Protein AF-A0A7Y3A7P2-F1 (afdb_monomer)

Structure (mmCIF, N/CA/C/O backbone):
data_AF-A0A7Y3A7P2-F1
#
_entry.id   AF-A0A7Y3A7P2-F1
#
loop_
_atom_site.group_PDB
_atom_site.id
_atom_site.type_symbol
_atom_site.label_atom_id
_atom_site.label_alt_id
_atom_site.label_comp_id
_atom_site.label_asym_id
_atom_site.label_entity_id
_atom_site.label_seq_id
_atom_site.pdbx_PDB_ins_code
_atom_site.Cartn_x
_atom_site.Cartn_y
_atom_site.Cartn_z
_atom_site.occupancy
_atom_site.B_iso_or_equiv
_atom_site.auth_seq_id
_atom_site.auth_comp_id
_atom_site.auth_asym_id
_atom_site.auth_atom_id
_atom_site.pdbx_PDB_model_num
ATOM 1 N N . MET A 1 1 ? -19.701 18.681 65.929 1.00 61.34 1 MET A N 1
ATOM 2 C CA . MET A 1 1 ? -20.299 18.443 64.597 1.00 61.34 1 MET A CA 1
ATOM 3 C C . MET A 1 1 ? -19.241 18.488 63.493 1.00 61.34 1 MET A C 1
ATOM 5 O O . MET A 1 1 ? -19.021 17.461 62.879 1.00 61.34 1 MET A O 1
ATOM 9 N N . LEU A 1 2 ? -18.496 19.590 63.321 1.00 64.88 2 LEU A N 1
ATOM 10 C CA . LEU A 1 2 ? -17.448 19.722 62.284 1.00 64.88 2 LEU A CA 1
ATOM 11 C C . LEU A 1 2 ? -16.319 18.669 62.349 1.00 64.88 2 LEU A C 1
ATOM 13 O O . LEU A 1 2 ? -15.882 18.185 61.312 1.00 64.88 2 LEU A O 1
ATOM 17 N N . ARG A 1 3 ? -15.905 18.242 63.552 1.00 71.00 3 ARG A N 1
ATOM 18 C CA . ARG A 1 3 ? -14.857 17.214 63.743 1.00 71.00 3 ARG A CA 1
ATOM 19 C C . ARG A 1 3 ? -15.250 15.817 63.237 1.00 71.00 3 ARG A C 1
ATOM 21 O O . ARG A 1 3 ? -14.407 15.071 62.766 1.00 71.00 3 ARG A O 1
ATOM 28 N N . TYR A 1 4 ? -16.542 15.494 63.300 1.00 69.94 4 TYR A N 1
ATOM 29 C CA . TYR A 1 4 ? -17.081 14.212 62.832 1.00 69.94 4 TYR A CA 1
ATOM 30 C C . TYR A 1 4 ? -17.124 14.152 61.298 1.00 69.94 4 TYR A C 1
ATOM 32 O O . TYR A 1 4 ? -16.930 13.103 60.697 1.00 69.94 4 TYR A O 1
ATOM 40 N N . ILE A 1 5 ? -17.316 15.310 60.660 1.00 71.44 5 ILE A N 1
ATOM 41 C CA . ILE A 1 5 ? -17.323 15.450 59.203 1.00 71.44 5 ILE A CA 1
ATOM 42 C C . ILE A 1 5 ? -15.892 15.281 58.663 1.00 71.44 5 ILE A C 1
ATOM 44 O O . ILE A 1 5 ? -15.684 14.520 57.726 1.00 71.44 5 ILE A O 1
ATOM 48 N N . SER A 1 6 ? -14.874 15.885 59.287 1.00 69.06 6 SER A N 1
ATOM 49 C CA . SER A 1 6 ? -13.479 15.718 58.840 1.00 69.06 6 SER A CA 1
ATOM 50 C C . SER A 1 6 ? -12.955 14.281 58.963 1.00 69.06 6 SER A C 1
ATOM 52 O O . SER A 1 6 ? -12.200 13.842 58.101 1.00 69.06 6 SER A O 1
ATOM 54 N N . GLU A 1 7 ? -13.372 13.532 59.990 1.00 77.88 7 GLU A N 1
ATOM 55 C CA . GLU A 1 7 ? -12.926 12.143 60.199 1.00 77.88 7 GLU A CA 1
ATOM 56 C C . GLU A 1 7 ? -13.515 11.149 59.184 1.00 77.88 7 GLU A C 1
ATOM 58 O O . GLU A 1 7 ? -12.917 10.107 58.945 1.00 77.88 7 GLU A O 1
ATOM 63 N N . ILE A 1 8 ? -14.640 11.481 58.541 1.00 80.50 8 ILE A N 1
ATOM 64 C CA . ILE A 1 8 ? -15.279 10.641 57.512 1.00 80.50 8 ILE A CA 1
ATOM 65 C C . ILE A 1 8 ? -14.815 11.029 56.104 1.00 80.50 8 ILE A C 1
ATOM 67 O O . ILE A 1 8 ? -14.592 10.170 55.253 1.00 80.50 8 ILE A O 1
ATOM 71 N N . TRP A 1 9 ? -14.644 12.325 55.846 1.00 82.75 9 TRP A N 1
ATOM 72 C CA . TRP A 1 9 ? -14.343 12.816 54.501 1.00 82.75 9 TRP A CA 1
ATOM 73 C C . TRP A 1 9 ? -12.880 12.608 54.095 1.00 82.75 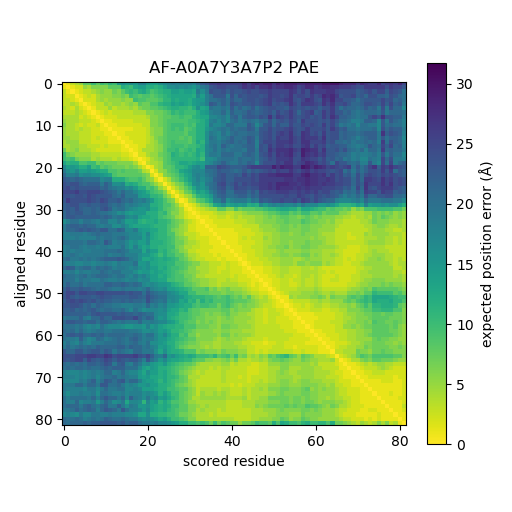9 TRP A C 1
ATOM 75 O O . TRP A 1 9 ? -12.616 12.311 52.935 1.00 82.75 9 TRP A O 1
ATOM 85 N N . ILE A 1 10 ? -11.931 12.683 55.034 1.00 85.56 10 ILE A N 1
ATOM 86 C CA . ILE A 1 10 ? -10.508 12.408 54.767 1.00 85.56 10 ILE A CA 1
ATOM 87 C C . ILE A 1 10 ? -10.275 10.966 54.273 1.00 85.56 10 ILE A C 1
ATOM 89 O O . ILE A 1 10 ? -9.672 10.808 53.209 1.00 85.56 10 ILE A O 1
ATOM 93 N N . PRO A 1 11 ? -10.759 9.909 54.957 1.00 86.88 11 PRO A N 1
ATOM 94 C CA . PRO A 1 11 ? -10.584 8.547 54.463 1.00 86.88 11 PRO A CA 1
ATOM 95 C C . PRO A 1 11 ? -11.394 8.278 53.192 1.00 86.88 11 PRO A C 1
ATOM 97 O O . PRO A 1 11 ? -10.920 7.536 52.341 1.00 86.88 11 PRO A O 1
ATOM 100 N N . ALA A 1 12 ? -12.562 8.905 53.006 1.00 87.75 12 ALA A N 1
ATOM 101 C CA . ALA A 1 12 ? -13.336 8.768 51.771 1.00 87.75 12 ALA A CA 1
ATOM 102 C C . ALA A 1 12 ? 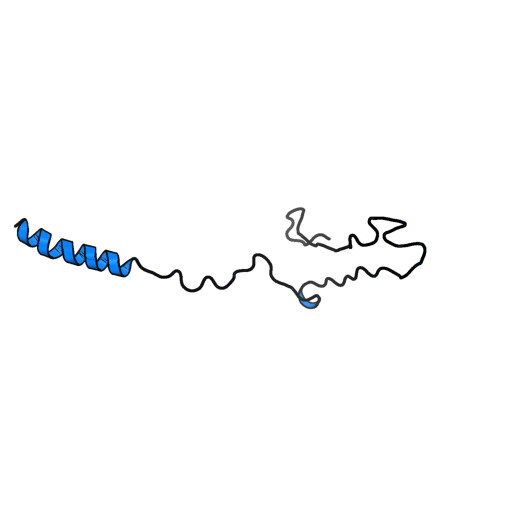-12.599 9.351 50.552 1.00 87.75 12 ALA A C 1
ATOM 104 O O . ALA A 1 12 ? -12.560 8.722 49.498 1.00 87.75 12 ALA A O 1
ATOM 105 N N . ILE A 1 13 ? -11.958 10.515 50.706 1.00 87.50 13 ILE A N 1
ATOM 106 C CA . ILE A 1 13 ? -11.116 11.122 49.665 1.00 87.50 13 ILE A CA 1
ATOM 107 C C . ILE A 1 13 ? -9.887 10.250 49.399 1.00 87.50 13 ILE A C 1
ATOM 109 O O . ILE A 1 13 ? -9.527 10.031 48.247 1.00 87.50 13 ILE A O 1
ATOM 113 N N . PHE A 1 14 ? -9.269 9.705 50.447 1.00 84.50 14 PHE A N 1
ATOM 114 C CA . PHE A 1 14 ? -8.121 8.814 50.298 1.00 84.50 14 PHE A CA 1
ATOM 115 C C . PHE A 1 14 ? -8.493 7.512 49.570 1.00 84.50 14 PHE A C 1
ATOM 117 O O . PHE A 1 14 ? -7.763 7.077 48.684 1.00 84.50 14 PHE A O 1
ATOM 124 N N . ILE A 1 15 ? -9.665 6.944 49.875 1.00 85.50 15 ILE A N 1
ATOM 125 C CA . ILE A 1 15 ? -10.245 5.789 49.175 1.00 85.50 15 ILE A CA 1
ATOM 126 C C . ILE A 1 15 ? -10.561 6.125 47.710 1.00 85.50 15 ILE A C 1
ATOM 128 O O . ILE A 1 15 ? -10.314 5.319 46.819 1.00 85.50 15 ILE A O 1
ATOM 132 N N . PHE A 1 16 ? -11.065 7.325 47.430 1.00 84.44 16 PHE A N 1
ATOM 133 C CA . PHE A 1 16 ? -11.328 7.759 46.059 1.00 84.44 16 PHE A CA 1
ATOM 134 C C . PHE A 1 16 ? -10.031 7.910 45.245 1.00 84.44 16 PHE A C 1
ATOM 136 O O . PHE A 1 16 ? -9.973 7.509 44.085 1.00 84.44 16 PHE A O 1
ATOM 143 N N . LEU A 1 17 ? -8.962 8.414 45.873 1.00 81.50 17 LEU A N 1
ATOM 144 C CA . LEU A 1 17 ? -7.651 8.568 45.238 1.00 81.50 17 LEU A CA 1
ATOM 145 C C . LEU A 1 17 ? -6.983 7.223 44.913 1.00 81.50 17 LEU A C 1
ATOM 147 O O . LEU A 1 17 ? -6.354 7.113 43.865 1.00 81.50 17 LEU A O 1
ATOM 151 N N . ILE A 1 18 ? -7.149 6.191 45.751 1.00 79.94 18 ILE A N 1
ATOM 152 C CA . ILE A 1 18 ? -6.608 4.847 45.461 1.00 79.94 18 ILE A CA 1
ATOM 153 C C . ILE A 1 18 ? -7.409 4.093 44.387 1.00 79.94 18 ILE A C 1
ATOM 155 O O . ILE A 1 18 ? -6.843 3.239 43.715 1.00 79.94 18 ILE A O 1
ATOM 159 N N . VAL A 1 19 ? -8.696 4.406 44.193 1.00 79.19 19 VAL A N 1
ATOM 160 C CA . VAL A 1 19 ? -9.548 3.757 43.172 1.00 79.19 19 VAL A CA 1
ATOM 161 C C . VAL A 1 19 ? -9.435 4.434 41.797 1.00 79.19 19 VAL A C 1
ATOM 163 O O . VAL A 1 19 ? -9.740 3.816 40.784 1.00 79.19 19 VAL A O 1
ATOM 166 N N . SER A 1 20 ? -8.943 5.676 41.725 1.00 77.94 20 SER A N 1
ATOM 167 C CA . SER A 1 20 ? -8.762 6.396 40.453 1.00 77.94 20 SER A CA 1
ATOM 168 C C . SER A 1 20 ? -7.553 5.927 39.630 1.00 77.94 20 SER A C 1
ATOM 170 O O . SER A 1 20 ? -7.373 6.392 38.505 1.00 77.94 20 SER A O 1
ATOM 172 N N . CYS A 1 21 ? -6.717 5.035 40.168 1.00 71.06 21 CYS A N 1
ATOM 173 C CA . CYS A 1 21 ? -5.619 4.429 39.423 1.00 71.06 21 CYS A CA 1
ATOM 174 C C . CYS A 1 21 ? -6.125 3.166 38.713 1.00 71.06 21 CYS A C 1
ATOM 176 O O . CYS A 1 21 ? -5.897 2.043 39.157 1.00 71.06 21 CYS A O 1
ATOM 178 N N . SER A 1 22 ? -6.871 3.355 37.627 1.00 67.56 22 SER A N 1
ATOM 179 C CA . SER A 1 22 ? -7.072 2.304 36.636 1.00 67.56 22 SER A CA 1
ATOM 180 C C . SER A 1 22 ? -5.912 2.379 35.650 1.00 67.56 22 SER A C 1
ATOM 182 O O . SER A 1 22 ? -5.804 3.361 34.915 1.00 67.56 22 SER A O 1
ATOM 184 N N . GLU A 1 23 ? -5.044 1.367 35.633 1.00 64.25 23 GLU A N 1
ATOM 185 C CA . GLU A 1 23 ? -4.192 1.133 34.468 1.00 64.25 23 GLU A CA 1
ATOM 186 C C . GLU A 1 23 ? -5.124 1.005 33.258 1.00 64.25 23 GLU A C 1
ATOM 188 O O . GLU A 1 23 ? -6.067 0.207 33.279 1.00 64.25 23 GLU A O 1
ATOM 193 N N . GLU A 1 24 ? -4.912 1.837 32.236 1.00 63.66 24 GLU A N 1
ATOM 194 C CA . GLU A 1 24 ? -5.500 1.625 30.917 1.00 63.66 24 GLU A CA 1
ATOM 195 C C . GLU A 1 24 ? -4.981 0.269 30.445 1.00 63.66 24 GLU A C 1
ATOM 197 O O . GLU A 1 24 ? -3.851 0.150 29.969 1.00 63.66 24 GLU A O 1
ATOM 202 N N . GLY A 1 25 ? -5.773 -0.770 30.728 1.00 58.00 25 GLY A N 1
ATOM 203 C CA . GLY A 1 25 ? -5.419 -2.157 30.490 1.00 58.00 25 GLY A CA 1
ATOM 204 C C . GLY A 1 25 ? -4.918 -2.294 29.069 1.00 58.00 25 GLY A C 1
ATOM 205 O O . GLY A 1 25 ? -5.595 -1.824 28.160 1.00 58.00 25 GLY A O 1
ATOM 206 N N . GLU A 1 26 ? -3.715 -2.861 28.947 1.00 57.97 26 GLU A N 1
ATOM 207 C CA . GLU A 1 26 ? -3.001 -3.164 27.711 1.00 57.97 26 GLU A CA 1
ATOM 208 C C . GLU A 1 26 ? -3.522 -2.370 26.510 1.00 57.97 26 GLU A C 1
ATOM 210 O O . GLU A 1 26 ? -4.471 -2.784 25.837 1.00 57.97 26 GLU A O 1
ATOM 215 N N . GLN A 1 27 ? -2.854 -1.264 26.175 1.00 60.00 27 GLN A N 1
ATOM 216 C CA . GLN A 1 27 ? -2.849 -0.809 24.790 1.00 60.00 27 GLN A CA 1
ATOM 217 C C . GLN A 1 27 ? -2.226 -1.935 23.951 1.00 60.00 27 GLN A C 1
ATOM 219 O O . GLN A 1 27 ? -1.038 -1.921 23.636 1.00 60.00 27 GLN A O 1
ATOM 224 N N . GLN A 1 28 ? -3.024 -2.962 23.638 1.00 61.59 28 GLN A N 1
ATOM 225 C CA . GLN A 1 28 ? -2.741 -3.931 22.599 1.00 61.59 28 GLN A CA 1
ATOM 226 C C . GLN A 1 28 ? -2.349 -3.089 21.404 1.00 61.59 28 GLN A C 1
ATOM 228 O O . GLN A 1 28 ? -3.143 -2.239 21.005 1.00 61.59 28 GLN A O 1
ATOM 233 N N . ASN A 1 29 ? -1.117 -3.265 20.922 1.00 61.84 29 ASN A N 1
ATOM 234 C CA . ASN A 1 29 ? -0.548 -2.556 19.782 1.00 61.84 29 ASN A CA 1
ATOM 235 C C . ASN A 1 29 ? -1.576 -2.480 18.646 1.00 61.84 29 ASN A C 1
ATOM 237 O O . ASN A 1 29 ? -1.674 -3.380 17.813 1.00 61.84 29 ASN A O 1
ATOM 241 N N . LYS A 1 30 ? -2.387 -1.420 18.640 1.00 73.25 30 LYS A N 1
ATOM 242 C CA . LYS A 1 30 ? -3.415 -1.196 17.637 1.00 73.25 30 LYS A CA 1
ATOM 243 C C . LYS A 1 30 ? -2.684 -0.549 16.487 1.00 73.25 30 LYS A C 1
ATOM 245 O O . LYS A 1 30 ? -2.521 0.667 16.430 1.00 73.25 30 LYS A O 1
ATOM 250 N N . TYR A 1 31 ? -2.149 -1.396 15.621 1.00 83.38 31 TYR A N 1
ATOM 251 C CA . TYR A 1 31 ? -1.601 -0.945 14.360 1.00 83.38 31 TYR A CA 1
ATOM 252 C C . TYR A 1 31 ? -2.688 -0.170 13.609 1.00 83.38 31 TYR A C 1
ATOM 254 O O . TYR A 1 31 ? -3.845 -0.585 13.573 1.00 83.38 31 TYR A O 1
ATOM 262 N N . LEU A 1 32 ? -2.311 0.967 13.020 1.00 87.81 32 LEU A N 1
ATOM 263 C CA . LEU A 1 32 ? -3.207 1.753 12.162 1.00 87.81 32 LEU A CA 1
ATOM 264 C C . LEU A 1 32 ? -3.603 0.984 10.894 1.00 87.81 32 LEU A C 1
ATOM 266 O O . LEU A 1 32 ? -4.602 1.311 10.263 1.00 87.81 32 LEU A O 1
ATOM 270 N N . PHE A 1 33 ? -2.816 -0.033 10.541 1.00 87.44 33 PHE A N 1
ATOM 271 C CA . PHE A 1 33 ? -2.998 -0.861 9.364 1.00 87.44 33 PHE A CA 1
ATOM 272 C C . PHE A 1 33 ? -2.905 -2.334 9.743 1.00 87.44 33 PHE A C 1
ATOM 274 O O . PHE A 1 33 ? -2.041 -2.730 10.528 1.00 87.44 33 PHE A O 1
ATOM 281 N N . GLU A 1 34 ? -3.769 -3.141 9.138 1.00 88.25 34 GLU A N 1
ATOM 282 C CA . GLU A 1 34 ? -3.661 -4.593 9.145 1.00 88.25 34 GLU A CA 1
ATOM 283 C C . GLU A 1 34 ? -3.155 -5.082 7.788 1.00 88.25 34 GLU A C 1
ATOM 285 O O . GLU A 1 34 ? -3.514 -4.547 6.740 1.00 88.25 34 GLU A O 1
ATOM 290 N N . ASN A 1 35 ? -2.301 -6.104 7.807 1.00 90.31 35 ASN A N 1
ATOM 291 C CA . ASN A 1 35 ? -1.911 -6.789 6.584 1.00 90.31 35 ASN A CA 1
ATOM 292 C C . ASN A 1 35 ? -3.038 -7.753 6.185 1.00 90.31 35 ASN A C 1
ATOM 294 O O . ASN A 1 35 ? -3.418 -8.620 6.975 1.00 90.31 35 ASN A O 1
ATOM 298 N N . LEU A 1 36 ? -3.566 -7.589 4.973 1.00 90.94 36 LEU A N 1
ATOM 299 C CA . LEU A 1 36 ? -4.587 -8.460 4.405 1.00 90.94 36 LEU A CA 1
ATOM 300 C C . LEU A 1 36 ? -3.965 -9.398 3.374 1.00 90.94 36 LEU A C 1
ATOM 302 O O . LEU A 1 36 ? -3.187 -8.967 2.526 1.00 90.94 36 LEU A O 1
ATOM 306 N N . SER A 1 37 ? -4.347 -10.675 3.412 1.00 93.44 37 SER A N 1
ATOM 307 C CA . SER A 1 37 ? -3.962 -11.622 2.366 1.00 93.44 37 SER A CA 1
ATOM 308 C C . SER A 1 37 ? -4.611 -11.261 1.027 1.00 93.44 37 SER A C 1
ATOM 310 O O . SER A 1 37 ? -5.728 -10.736 0.995 1.00 93.44 37 SER A O 1
ATOM 312 N N . SER A 1 38 ? -3.946 -11.617 -0.075 1.00 91.94 38 SER A N 1
ATOM 313 C CA . SER A 1 38 ? -4.502 -11.517 -1.432 1.00 91.94 38 SER A CA 1
ATOM 314 C C . SER A 1 38 ? -5.842 -12.247 -1.556 1.00 91.94 38 SER A C 1
ATOM 316 O O . SER A 1 38 ? -6.763 -11.724 -2.167 1.00 91.94 38 SER A O 1
ATOM 318 N N . ASP A 1 39 ? -6.009 -13.397 -0.894 1.00 94.50 39 ASP A N 1
ATOM 319 C CA . ASP A 1 39 ? -7.280 -14.139 -0.867 1.00 94.50 39 ASP A CA 1
ATOM 320 C C . ASP A 1 39 ? -8.441 -13.329 -0.265 1.00 94.50 39 ASP A C 1
ATOM 322 O O . ASP A 1 39 ? -9.591 -13.490 -0.672 1.00 94.50 39 ASP A O 1
ATOM 326 N N . LYS A 1 40 ? -8.159 -12.468 0.724 1.00 93.44 40 LYS A N 1
ATOM 327 C CA . LYS A 1 40 ? -9.179 -11.640 1.386 1.00 93.44 40 LYS A CA 1
ATOM 328 C C . LYS A 1 40 ? -9.514 -10.394 0.564 1.00 93.44 40 LYS A C 1
ATOM 330 O O . LYS A 1 40 ? -10.647 -9.928 0.625 1.00 93.44 40 LYS A O 1
ATOM 335 N N . THR A 1 41 ? -8.543 -9.840 -0.162 1.00 91.62 41 THR A N 1
ATOM 336 C CA . THR A 1 41 ? -8.710 -8.598 -0.937 1.00 91.62 41 THR A CA 1
ATOM 337 C C . THR A 1 41 ? -9.076 -8.837 -2.399 1.00 91.62 41 THR A C 1
ATOM 339 O O . THR A 1 41 ? -9.613 -7.940 -3.039 1.00 91.62 41 THR A O 1
ATOM 342 N N . GLY A 1 42 ? -8.769 -10.014 -2.946 1.00 89.81 42 GLY A N 1
ATOM 343 C CA . GLY A 1 42 ? -8.832 -10.301 -4.380 1.00 89.81 42 GLY A CA 1
ATOM 344 C C . GLY A 1 42 ? -7.753 -9.593 -5.210 1.00 89.81 42 GLY A C 1
ATOM 345 O O . GLY A 1 42 ? -7.794 -9.676 -6.435 1.00 89.81 42 GLY A O 1
ATOM 346 N N . LEU A 1 43 ? -6.805 -8.892 -4.574 1.00 89.19 43 LEU A N 1
ATOM 347 C CA . LEU A 1 43 ? -5.734 -8.170 -5.261 1.00 89.19 43 LEU A CA 1
A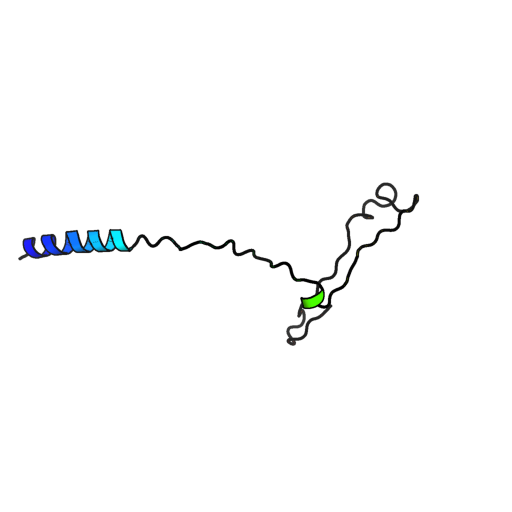TOM 348 C C . LEU A 1 43 ? -4.524 -9.086 -5.471 1.00 89.19 43 LEU A C 1
ATOM 350 O O . LEU A 1 43 ? -3.925 -9.561 -4.504 1.00 89.19 43 LEU A O 1
ATOM 354 N N . ASP A 1 44 ? -4.145 -9.278 -6.734 1.00 90.56 44 ASP A N 1
ATOM 355 C CA . ASP A 1 44 ? -2.943 -10.003 -7.151 1.00 90.56 44 ASP A CA 1
ATOM 356 C C . ASP A 1 44 ? -2.090 -9.083 -8.035 1.00 90.56 44 ASP A C 1
ATOM 358 O O . ASP A 1 44 ? -2.458 -8.751 -9.163 1.00 90.56 44 ASP A O 1
ATOM 362 N N . PHE A 1 45 ? -0.984 -8.584 -7.483 1.00 90.75 45 PHE A N 1
ATOM 363 C CA . PHE A 1 45 ? -0.088 -7.650 -8.158 1.00 90.75 45 PHE A CA 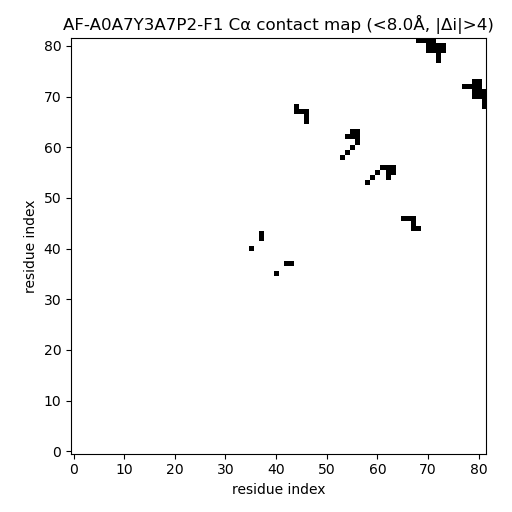1
ATOM 364 C C . PHE A 1 45 ? 1.363 -7.957 -7.805 1.00 90.75 45 PHE A C 1
ATOM 366 O O . PHE A 1 45 ? 1.712 -8.097 -6.632 1.00 90.75 45 PHE A O 1
ATOM 373 N N . SER A 1 46 ? 2.216 -7.965 -8.828 1.00 92.00 46 SER A N 1
ATOM 374 C CA . SER A 1 46 ? 3.667 -7.977 -8.675 1.00 92.00 46 SER A CA 1
ATOM 375 C C . SER A 1 46 ? 4.287 -6.880 -9.533 1.00 92.00 46 SER A C 1
ATOM 377 O O . SER A 1 46 ? 3.964 -6.736 -10.712 1.00 92.00 46 SER A O 1
ATOM 379 N N . ASN A 1 47 ? 5.209 -6.115 -8.950 1.00 91.00 47 ASN A N 1
ATOM 380 C CA . ASN A 1 47 ? 6.045 -5.181 -9.696 1.00 91.00 47 ASN A CA 1
ATOM 381 C C . ASN A 1 47 ? 7.302 -5.906 -10.197 1.00 91.00 47 ASN A C 1
ATOM 383 O O . ASN A 1 47 ? 8.398 -5.724 -9.658 1.00 91.00 47 ASN A O 1
ATOM 387 N N . ASP A 1 48 ? 7.128 -6.748 -11.213 1.00 91.81 48 ASP A N 1
ATOM 388 C CA . ASP A 1 48 ? 8.218 -7.515 -11.810 1.00 91.81 48 ASP A CA 1
ATOM 389 C C . ASP A 1 48 ? 9.037 -6.635 -12.760 1.00 91.81 48 ASP A C 1
ATOM 391 O O . ASP A 1 48 ? 8.585 -6.247 -13.838 1.00 91.81 48 ASP A O 1
ATOM 395 N N . LEU A 1 49 ? 10.273 -6.325 -12.368 1.00 89.75 49 LEU A N 1
ATOM 396 C CA . LEU A 1 49 ? 11.199 -5.554 -13.193 1.00 89.75 49 LEU A CA 1
ATOM 397 C C . LEU A 1 49 ? 12.135 -6.509 -13.947 1.00 89.75 49 LEU A C 1
ATOM 399 O O . LEU A 1 49 ? 12.981 -7.149 -13.315 1.00 89.75 49 LEU A O 1
ATOM 403 N N . PRO A 1 50 ? 12.030 -6.626 -15.283 1.00 87.19 50 PRO A N 1
ATOM 404 C CA . PRO A 1 50 ? 12.903 -7.507 -16.042 1.00 87.19 50 PRO A CA 1
ATOM 405 C C . PRO A 1 50 ? 14.353 -7.020 -15.984 1.00 87.19 50 PRO A C 1
ATOM 407 O O . PRO A 1 50 ? 14.643 -5.824 -16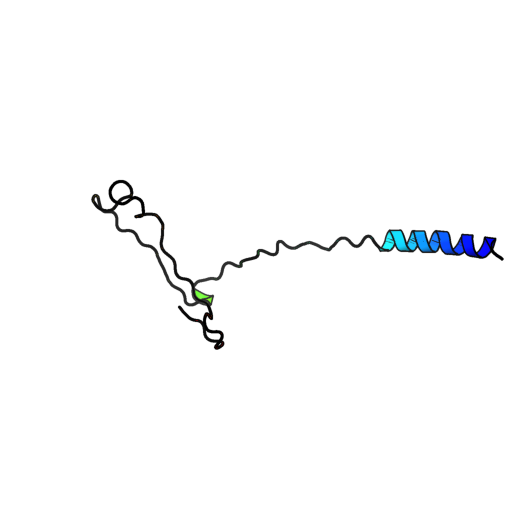.081 1.00 87.19 50 PRO A O 1
ATOM 410 N N . THR A 1 51 ? 15.288 -7.959 -15.864 1.00 84.69 51 THR A N 1
ATOM 411 C CA . THR A 1 51 ? 16.717 -7.643 -15.922 1.00 84.69 51 THR A CA 1
ATOM 412 C C . THR A 1 51 ? 17.101 -7.267 -17.349 1.00 84.69 51 THR A C 1
ATOM 414 O O . THR A 1 51 ? 17.043 -8.099 -18.253 1.00 84.69 51 THR A O 1
ATOM 417 N N . ASN A 1 52 ? 17.526 -6.023 -17.554 1.00 85.56 52 ASN A N 1
ATOM 418 C CA . ASN A 1 52 ? 18.013 -5.532 -18.837 1.00 85.56 52 ASN A CA 1
ATOM 419 C C . ASN A 1 52 ? 19.182 -4.563 -18.601 1.00 85.56 52 ASN A C 1
ATOM 421 O O . ASN A 1 52 ? 19.126 -3.711 -17.718 1.00 85.56 52 ASN A O 1
ATOM 425 N N . VAL A 1 53 ? 20.242 -4.691 -19.398 1.00 88.25 53 VAL A N 1
ATOM 426 C CA . VAL A 1 53 ? 21.407 -3.794 -19.350 1.00 88.25 53 VAL A CA 1
ATOM 427 C C . VAL A 1 53 ? 21.039 -2.338 -19.636 1.00 88.25 53 VAL A C 1
ATOM 429 O O . VAL A 1 53 ? 21.660 -1.440 -19.076 1.00 88.25 53 VAL A O 1
ATOM 432 N N . ASP A 1 54 ? 19.992 -2.099 -20.424 1.00 90.19 54 ASP A N 1
ATOM 433 C CA . ASP A 1 54 ? 19.529 -0.760 -20.778 1.00 90.19 54 ASP A CA 1
ATOM 434 C C . ASP A 1 54 ? 18.508 -0.199 -19.775 1.00 90.19 54 ASP A C 1
ATOM 436 O O . ASP A 1 54 ? 18.380 1.019 -19.655 1.00 90.19 54 ASP A O 1
ATOM 440 N N . LEU A 1 55 ? 17.822 -1.053 -19.006 1.00 89.69 55 LEU A N 1
ATOM 441 C CA . LEU A 1 55 ? 16.809 -0.645 -18.026 1.00 89.69 55 LEU A CA 1
ATOM 442 C C . LEU A 1 55 ? 17.325 -0.867 -16.603 1.00 89.69 55 LEU A C 1
ATOM 444 O O . LEU A 1 55 ? 17.212 -1.949 -16.031 1.00 89.69 55 LEU A O 1
ATOM 448 N N . ASN A 1 56 ? 17.932 0.179 -16.046 1.00 89.31 56 ASN A N 1
ATOM 449 C CA . ASN A 1 56 ? 18.483 0.190 -14.696 1.00 89.31 56 ASN A CA 1
ATOM 450 C C . ASN A 1 56 ? 18.530 1.627 -14.142 1.00 89.31 56 ASN A C 1
ATOM 452 O O . ASN A 1 56 ? 18.278 2.593 -14.864 1.00 89.31 56 ASN A O 1
ATOM 456 N N . ILE A 1 57 ? 18.914 1.769 -12.871 1.00 92.19 57 ILE A N 1
ATOM 457 C CA . ILE A 1 57 ? 18.948 3.059 -12.164 1.00 92.19 57 ILE A CA 1
ATOM 458 C C . ILE A 1 57 ? 19.881 4.104 -12.793 1.00 92.19 57 ILE A C 1
ATOM 460 O O . ILE A 1 57 ? 19.619 5.298 -12.691 1.00 92.19 57 ILE A O 1
ATOM 464 N N . LEU A 1 58 ? 20.964 3.673 -13.445 1.00 92.50 58 LEU A N 1
ATOM 465 C CA . LEU A 1 58 ? 21.943 4.564 -14.073 1.00 92.50 58 LEU A CA 1
ATOM 466 C C . LEU A 1 58 ? 21.385 5.188 -15.356 1.00 92.50 58 LEU A C 1
ATOM 468 O O . LEU A 1 58 ? 21.705 6.331 -15.668 1.00 92.50 58 LEU A O 1
ATOM 472 N N . ASN A 1 59 ? 20.531 4.452 -16.070 1.00 92.19 59 ASN A N 1
ATOM 473 C CA . ASN A 1 59 ? 19.902 4.912 -17.308 1.00 92.19 59 ASN A CA 1
ATOM 474 C C . ASN A 1 59 ? 18.558 5.609 -17.052 1.00 92.19 59 ASN A C 1
ATOM 476 O O . ASN A 1 59 ? 18.174 6.513 -17.791 1.00 92.19 59 ASN A O 1
ATOM 480 N N . TYR A 1 60 ? 17.849 5.216 -15.992 1.00 90.12 60 TYR A N 1
ATOM 481 C CA . TYR A 1 60 ? 16.614 5.846 -15.546 1.00 90.12 60 TYR A CA 1
ATOM 482 C C . TYR A 1 60 ? 16.518 5.793 -14.018 1.00 90.12 60 TYR A C 1
ATOM 484 O O . TYR A 1 60 ? 16.220 4.751 -13.435 1.00 90.12 60 TYR A O 1
ATOM 492 N N . MET A 1 61 ? 16.734 6.937 -13.361 1.00 91.62 61 MET A N 1
ATOM 493 C CA . MET A 1 61 ? 16.809 7.031 -11.892 1.00 91.62 61 MET A CA 1
ATOM 494 C C . MET A 1 61 ? 15.548 6.546 -11.164 1.00 91.62 61 MET A C 1
ATOM 496 O O . MET A 1 61 ? 15.623 6.214 -9.986 1.00 91.62 61 MET A O 1
ATOM 500 N N . TYR A 1 62 ? 14.407 6.473 -11.852 1.00 89.69 62 TYR A N 1
ATOM 501 C CA . TYR A 1 62 ? 13.136 6.0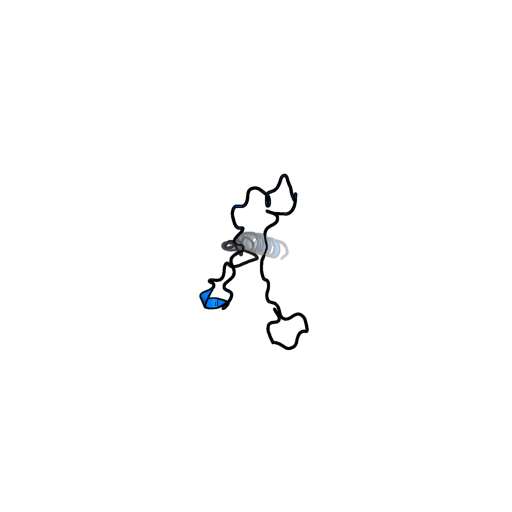46 -11.268 1.00 89.69 62 TYR A CA 1
ATOM 502 C C . TYR A 1 62 ? 12.777 4.585 -11.566 1.00 89.69 62 TYR A C 1
ATOM 504 O O . TYR A 1 62 ? 11.696 4.145 -11.189 1.00 89.69 62 TYR A O 1
ATOM 512 N N . TYR A 1 63 ? 13.665 3.815 -12.207 1.00 90.12 63 TYR A N 1
ATOM 513 C CA . TYR A 1 63 ? 13.382 2.429 -12.601 1.00 90.12 63 TYR A CA 1
ATOM 514 C C . TYR A 1 63 ? 12.983 1.532 -11.415 1.00 90.12 63 TYR A C 1
ATOM 516 O O . TYR A 1 63 ? 12.119 0.674 -11.552 1.00 90.12 63 TYR A O 1
ATOM 524 N N . TYR A 1 64 ? 13.564 1.774 -10.235 1.00 90.69 64 TYR A N 1
ATOM 525 C CA . TYR A 1 64 ? 13.294 1.010 -9.010 1.00 90.69 64 TYR A CA 1
ATOM 526 C C . TYR A 1 64 ? 12.406 1.742 -7.999 1.00 90.69 64 TYR A C 1
ATOM 528 O O . TYR A 1 64 ? 12.333 1.320 -6.848 1.00 90.69 64 TYR A O 1
ATOM 536 N N . ASN A 1 65 ? 11.707 2.810 -8.397 1.00 90.38 65 ASN A N 1
ATOM 537 C CA . ASN A 1 65 ? 10.771 3.488 -7.491 1.00 90.38 65 ASN A CA 1
ATOM 538 C C . ASN A 1 65 ? 9.587 2.598 -7.072 1.00 90.38 65 ASN A C 1
ATOM 540 O O . ASN A 1 65 ? 8.869 2.950 -6.140 1.00 90.38 65 ASN A O 1
ATOM 544 N N . GLY A 1 66 ? 9.421 1.436 -7.712 1.00 84.00 66 GLY A N 1
ATOM 545 C CA . GLY A 1 66 ? 8.353 0.495 -7.413 1.00 84.00 66 GLY A CA 1
ATOM 546 C C . GLY A 1 66 ? 7.008 0.955 -7.971 1.00 84.00 66 GLY A C 1
ATOM 547 O O . GLY A 1 66 ? 6.796 2.128 -8.274 1.00 84.00 66 GLY A O 1
ATOM 548 N N . GLY A 1 67 ? 6.099 -0.000 -8.122 1.00 87.50 67 GLY A N 1
ATOM 549 C CA . GLY A 1 67 ? 4.695 0.221 -8.452 1.00 87.50 67 GLY A CA 1
ATOM 550 C C . GLY A 1 67 ? 3.815 -0.503 -7.439 1.00 87.50 67 GLY A C 1
ATOM 551 O O . GLY A 1 67 ? 4.288 -1.396 -6.736 1.00 87.50 67 GLY A O 1
ATOM 552 N N . GLY A 1 68 ? 2.548 -0.115 -7.355 1.00 89.44 68 GLY A N 1
ATOM 553 C CA . GLY A 1 68 ? 1.565 -0.736 -6.474 1.00 89.44 68 GLY A CA 1
ATOM 554 C C . GLY A 1 68 ? 0.147 -0.430 -6.934 1.00 89.44 68 GLY A C 1
ATOM 555 O O . GLY A 1 68 ? -0.060 0.466 -7.753 1.00 89.44 68 GLY A O 1
ATOM 556 N N . LEU A 1 69 ? -0.815 -1.173 -6.394 1.00 89.50 69 LEU A N 1
ATOM 557 C CA . LE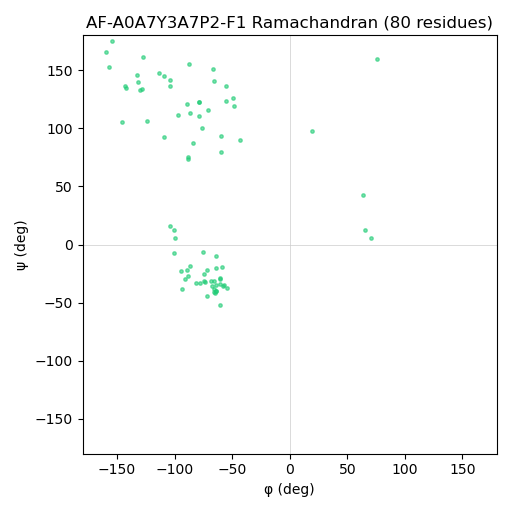U A 1 69 ? -2.241 -0.923 -6.568 1.00 89.50 69 LEU A CA 1
ATOM 558 C C . LEU A 1 69 ? -2.845 -0.516 -5.226 1.00 89.50 69 LEU A C 1
ATOM 560 O O . LEU A 1 69 ? -2.415 -0.984 -4.171 1.00 89.50 69 LEU A O 1
ATOM 564 N N . ALA A 1 70 ? -3.856 0.335 -5.285 1.00 89.19 70 ALA A N 1
ATOM 565 C CA . ALA A 1 70 ? -4.707 0.663 -4.158 1.00 89.19 70 ALA A CA 1
ATOM 566 C C . ALA A 1 70 ? -6.152 0.577 -4.638 1.00 89.19 70 ALA A C 1
ATOM 568 O O . ALA A 1 70 ? -6.428 0.883 -5.791 1.00 89.19 70 ALA A O 1
ATOM 569 N N . ALA A 1 71 ? -7.043 0.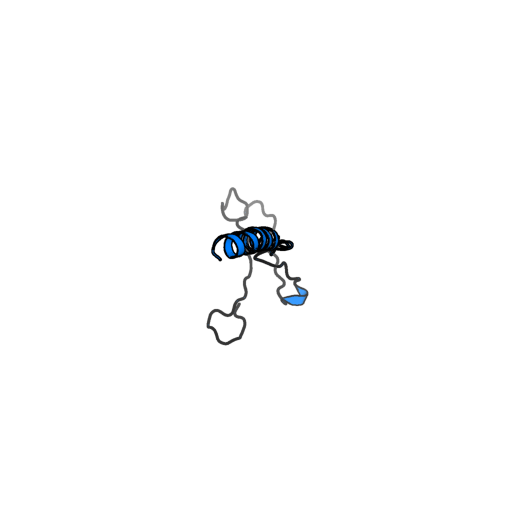152 -3.753 1.00 91.06 71 ALA A N 1
ATOM 570 C CA . ALA A 1 71 ? -8.470 0.112 -4.011 1.00 91.06 71 ALA A CA 1
ATOM 571 C C . ALA A 1 71 ? -9.174 0.833 -2.862 1.00 91.06 71 ALA A C 1
ATOM 573 O O . ALA A 1 71 ? -8.819 0.632 -1.695 1.00 91.06 71 ALA A O 1
ATOM 574 N N . ALA A 1 72 ? -10.119 1.705 -3.184 1.00 91.62 72 ALA A N 1
ATOM 575 C CA . ALA A 1 72 ? -10.855 2.507 -2.217 1.00 91.62 72 ALA A CA 1
ATOM 576 C C . ALA A 1 72 ? -12.182 2.945 -2.827 1.00 91.62 72 ALA A C 1
ATOM 578 O O . ALA A 1 72 ? -12.267 3.110 -4.032 1.00 91.62 72 ALA A O 1
ATOM 579 N N . ASP A 1 73 ? -13.194 3.180 -2.005 1.00 95.62 73 ASP A N 1
ATOM 580 C CA . ASP A 1 73 ? -14.386 3.906 -2.441 1.00 95.62 73 ASP A CA 1
ATOM 581 C C . ASP A 1 73 ? -14.041 5.407 -2.505 1.00 95.62 73 ASP A C 1
ATOM 583 O O . ASP A 1 73 ? -13.911 6.076 -1.475 1.00 95.62 73 ASP A O 1
ATOM 587 N N . LEU A 1 74 ? -13.773 5.923 -3.706 1.00 96.00 74 LEU A N 1
ATOM 588 C CA . LEU A 1 74 ? -13.364 7.314 -3.924 1.00 96.00 74 LEU A CA 1
ATOM 589 C C . LEU A 1 74 ? -14.566 8.237 -4.119 1.00 96.00 74 LEU A C 1
ATOM 591 O O . LEU A 1 74 ? -14.465 9.442 -3.860 1.00 96.00 74 LEU A O 1
ATOM 595 N N . ASN A 1 75 ? -15.682 7.697 -4.608 1.00 96.50 75 ASN A N 1
ATOM 596 C CA . ASN A 1 75 ? -16.869 8.470 -4.956 1.00 96.50 75 ASN A CA 1
ATOM 597 C C . ASN A 1 75 ? -17.980 8.408 -3.874 1.00 96.50 75 ASN A C 1
ATOM 599 O O . ASN A 1 75 ? -18.898 9.231 -3.909 1.00 96.50 75 ASN A O 1
ATOM 603 N N . ASN A 1 76 ? -17.814 7.562 -2.853 1.00 96.38 76 ASN A N 1
ATOM 604 C CA . ASN A 1 76 ? -18.735 7.269 -1.750 1.00 96.38 76 ASN A CA 1
ATOM 605 C C . ASN A 1 76 ? -20.060 6.625 -2.195 1.00 96.38 76 ASN A C 1
ATOM 607 O O . ASN A 1 76 ? -21.126 7.034 -1.723 1.00 96.38 76 ASN A O 1
ATOM 611 N N . ASP A 1 77 ? -20.013 5.664 -3.118 1.00 97.81 77 ASP A N 1
ATOM 612 C CA . ASP A 1 77 ? -21.180 4.894 -3.576 1.00 97.81 77 ASP A CA 1
ATOM 613 C C . ASP A 1 77 ? -21.292 3.494 -2.947 1.00 97.81 77 ASP A C 1
ATOM 615 O O . ASP A 1 77 ? -22.128 2.690 -3.370 1.00 97.81 77 ASP A O 1
ATOM 619 N N . ASP A 1 78 ? -20.500 3.234 -1.902 1.00 96.62 78 ASP A N 1
ATOM 620 C CA . ASP A 1 78 ? -20.380 1.953 -1.203 1.00 96.62 78 ASP A CA 1
ATOM 621 C C . ASP A 1 78 ? -19.791 0.822 -2.072 1.00 96.62 78 ASP A C 1
ATOM 623 O O . ASP A 1 78 ? -19.827 -0.354 -1.683 1.00 96.62 78 ASP A O 1
ATOM 627 N N . LEU A 1 79 ? -19.219 1.145 -3.236 1.00 95.44 79 LEU A N 1
ATOM 628 C CA . LEU A 1 79 ? -18.473 0.221 -4.082 1.00 95.44 79 LEU A CA 1
ATOM 629 C C . LEU A 1 79 ? -16.982 0.568 -4.053 1.00 95.44 79 LEU A C 1
ATOM 631 O O . LEU A 1 79 ? -16.567 1.716 -3.957 1.00 95.44 79 LEU A O 1
ATOM 635 N N . ILE A 1 80 ? -16.143 -0.463 -4.116 1.00 91.88 80 ILE A N 1
ATOM 636 C CA . ILE A 1 80 ? -14.693 -0.273 -4.160 1.00 91.88 80 ILE A CA 1
ATOM 637 C C . ILE A 1 80 ? -14.275 0.113 -5.582 1.00 91.88 80 ILE A C 1
ATOM 639 O O . ILE A 1 80 ? -14.490 -0.666 -6.515 1.00 91.88 80 ILE A O 1
ATOM 643 N N . ASP A 1 81 ? -13.617 1.264 -5.721 1.00 91.25 81 ASP A N 1
ATOM 644 C CA . ASP A 1 81 ? -12.935 1.690 -6.942 1.00 91.25 81 ASP A CA 1
ATOM 645 C C . ASP A 1 81 ? -11.492 1.160 -6.984 1.00 91.25 81 ASP A C 1
ATOM 647 O O . ASP A 1 81 ? -10.871 0.889 -5.947 1.00 91.25 81 ASP A O 1
ATOM 651 N N . LEU A 1 82 ? -10.951 1.037 -8.200 1.00 82.88 82 LEU A N 1
ATOM 652 C CA . LEU A 1 82 ? -9.572 0.628 -8.488 1.00 82.88 82 LEU A CA 1
ATOM 653 C C . LEU A 1 82 ? -8.839 1.698 -9.307 1.00 82.88 82 LEU A C 1
ATOM 655 O O . LEU A 1 82 ? -9.460 2.234 -10.256 1.00 82.88 82 LEU A O 1
#

Solvent-accessible surface area (backbone atoms only — not comparable to full-atom values): 5726 Å² total; per-residue (Å²): 112,73,70,64,51,54,67,53,50,53,56,51,50,52,52,50,61,66,65,70,70,67,76,77,72,75,80,65,85,76,63,95,67,80,90,74,54,44,88,80,70,72,59,85,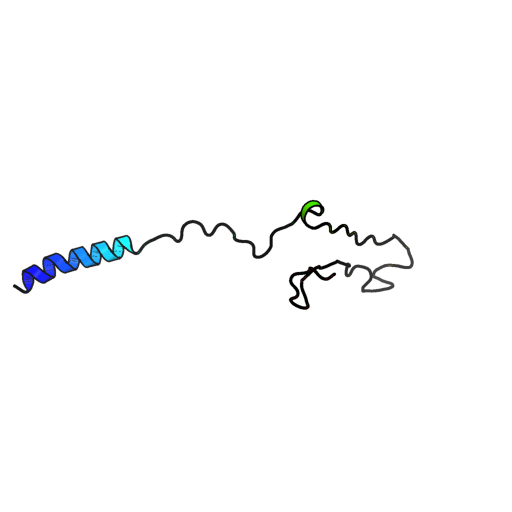86,77,76,81,76,75,92,45,96,76,61,37,54,92,75,37,79,63,68,76,70,72,70,84,87,70,72,46,57,83,85,73,78,91,49,78,40,115

Sequence (82 aa):
MLRYISEIWIPAIFIFLIVSCSEEGEQQNKYLFENLSSDKTGLDFSNDLPTNVDLNILNYMYYYNGGGLAAADLNNDDLIDL

Secondary structure (DSSP, 8-state):
-HHHHHHHHHHHHHHHHHHS-----------S--PPPHHHH-----------SSSSTTT-TTTTS------B-SSSSSS-B-

Radius of gyration: 30.38 Å; Cα contacts (8 Å, |Δi|>4): 32; chains: 1; bounding box: 43×34×85 Å

Mean predicted aligned error: 12.0 Å

pLDDT: mean 84.44, std 10.44, range [57.97, 97.81]

Foldseek 3Di:
DVVVVVVVVVVVVVVVVVVPPDDPPDPPPPPPDDDDDCVRVVDDDDQDQDDDPCQDCVNPVCSPVDDDDDWADPPPPPDIHD